Protein AF-A0A1M5YJE7-F1 (afdb_monomer_lite)

Structure (mmCIF, N/CA/C/O backbone):
data_AF-A0A1M5YJE7-F1
#
_entry.id   AF-A0A1M5YJE7-F1
#
loop_
_atom_site.group_PDB
_atom_site.id
_atom_site.type_symbol
_atom_site.label_atom_id
_atom_site.label_alt_id
_atom_site.label_comp_id
_atom_site.label_asym_id
_atom_site.label_entity_id
_atom_site.label_seq_id
_atom_site.pdbx_PDB_ins_code
_atom_site.Cartn_x
_atom_site.Cartn_y
_atom_site.Cartn_z
_atom_site.occupancy
_atom_site.B_iso_or_equiv
_atom_site.auth_seq_id
_atom_site.auth_comp_id
_atom_site.auth_asym_id
_atom_site.auth_atom_id
_atom_site.pdbx_PDB_model_num
ATOM 1 N N . MET A 1 1 ? -39.351 28.439 21.846 1.00 49.53 1 MET A N 1
ATOM 2 C CA . MET A 1 1 ? -39.402 28.164 20.388 1.00 49.53 1 MET A CA 1
ATOM 3 C C . MET A 1 1 ? -38.004 27.836 19.836 1.00 49.53 1 MET A C 1
ATOM 5 O O . MET A 1 1 ? -37.614 28.348 18.797 1.00 49.53 1 MET A O 1
ATOM 9 N N . SER A 1 2 ? -37.243 26.964 20.513 1.00 53.88 2 SER A N 1
ATOM 10 C CA . SER A 1 2 ? -35.809 26.735 20.224 1.00 53.88 2 SER A CA 1
ATOM 11 C C . SER A 1 2 ? -35.502 25.301 19.769 1.00 53.88 2 SER A C 1
ATOM 13 O O . SER A 1 2 ? -34.364 24.992 19.436 1.00 53.88 2 SER A O 1
ATOM 15 N N . HIS A 1 3 ? -36.515 24.427 19.744 1.00 55.53 3 HIS A N 1
ATOM 16 C CA . HIS A 1 3 ? -36.346 22.994 19.492 1.00 55.53 3 HIS A CA 1
ATOM 17 C C . HIS A 1 3 ? -36.288 22.616 18.000 1.00 55.53 3 HIS A C 1
ATOM 19 O O . HIS A 1 3 ? -35.736 21.573 17.679 1.00 55.53 3 HIS A O 1
ATOM 25 N N . SER A 1 4 ? -36.771 23.451 17.069 1.00 68.25 4 SER A N 1
ATOM 26 C CA . SER A 1 4 ? -36.822 23.078 15.642 1.00 68.25 4 SER A CA 1
ATOM 27 C C . SER A 1 4 ? -35.485 23.223 14.909 1.00 68.25 4 SER A C 1
ATOM 29 O O . SER A 1 4 ? -35.159 22.396 14.068 1.00 68.25 4 SER A O 1
ATOM 31 N N . ARG A 1 5 ? -34.667 24.231 15.239 1.00 73.56 5 ARG A N 1
ATOM 32 C CA . ARG A 1 5 ? -33.410 24.507 14.515 1.00 73.56 5 ARG A CA 1
ATOM 33 C C . ARG A 1 5 ? -32.359 23.412 14.682 1.00 73.56 5 ARG A C 1
ATOM 35 O O . ARG A 1 5 ? -31.739 23.018 13.702 1.00 73.56 5 ARG A O 1
ATOM 42 N N . ALA A 1 6 ? -32.184 22.909 15.904 1.00 76.81 6 ALA A N 1
ATOM 43 C CA . ALA A 1 6 ? -31.248 21.818 16.175 1.00 76.81 6 ALA A CA 1
ATOM 44 C C . ALA A 1 6 ? -31.697 20.507 15.509 1.00 76.81 6 ALA A C 1
ATOM 46 O O . ALA A 1 6 ? -30.869 19.747 15.015 1.00 76.81 6 ALA A O 1
ATOM 47 N N . GLN A 1 7 ? -33.011 20.275 15.458 1.00 81.81 7 GLN A N 1
ATOM 48 C CA . GLN A 1 7 ? -33.591 19.081 14.855 1.00 81.81 7 GLN A CA 1
ATOM 49 C C . GLN A 1 7 ? -33.467 19.100 13.323 1.00 81.81 7 GLN A C 1
ATOM 51 O O . GLN A 1 7 ? -33.127 18.077 12.736 1.00 81.81 7 GLN A O 1
ATOM 56 N N . ILE A 1 8 ? -33.638 20.271 12.698 1.00 83.06 8 ILE A N 1
ATOM 57 C CA . ILE A 1 8 ? -33.420 20.473 11.257 1.00 83.06 8 ILE A CA 1
ATOM 58 C C . ILE A 1 8 ? -31.951 20.221 10.891 1.00 83.06 8 ILE A C 1
ATOM 60 O O . ILE A 1 8 ? -31.676 19.392 10.027 1.00 83.06 8 ILE A O 1
ATOM 64 N N . LEU A 1 9 ? -31.005 20.834 11.611 1.00 85.88 9 LEU A N 1
ATOM 65 C CA . LEU A 1 9 ? -29.569 20.655 11.352 1.00 85.88 9 LEU A CA 1
ATOM 66 C C . LEU A 1 9 ? -29.113 19.198 11.513 1.00 85.88 9 LEU A C 1
ATOM 68 O O . LEU A 1 9 ? -28.284 18.713 10.746 1.00 85.88 9 LEU A O 1
ATOM 72 N N . LEU A 1 10 ? -29.643 18.489 12.514 1.00 88.19 10 LEU A N 1
ATOM 73 C CA . LEU A 1 10 ? -29.342 17.072 12.698 1.00 88.19 10 LEU A CA 1
ATOM 74 C C . LEU A 1 10 ?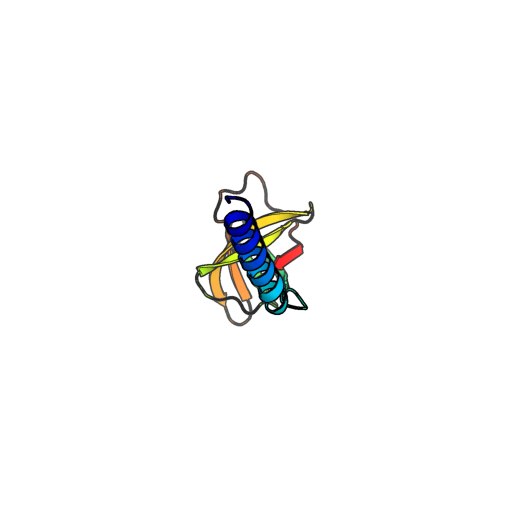 -29.893 16.235 11.539 1.00 88.19 10 LEU A C 1
ATOM 76 O O . LEU A 1 10 ? -29.189 15.355 11.051 1.00 88.19 10 LEU A O 1
ATOM 80 N N . SER A 1 11 ? -31.121 16.516 11.087 1.00 89.44 11 SER A N 1
ATOM 81 C CA . SER A 1 11 ? -31.723 15.799 9.959 1.00 89.44 11 SER A CA 1
ATOM 82 C C . SER A 1 11 ? -31.000 16.054 8.634 1.00 89.44 11 SER A C 1
ATOM 84 O O . SER A 1 11 ? -30.818 15.115 7.866 1.00 89.44 11 SER A O 1
ATOM 86 N N . GLU A 1 12 ? -30.512 17.274 8.392 1.00 91.50 12 GLU A N 1
ATOM 87 C CA . GLU A 1 12 ? -29.697 17.595 7.212 1.00 91.50 12 GLU A CA 1
ATOM 88 C C . GLU A 1 12 ? -28.375 16.825 7.228 1.00 91.50 12 GLU A C 1
ATOM 90 O O . GLU A 1 12 ? -28.079 16.100 6.282 1.00 91.50 12 GLU A O 1
ATOM 95 N N . ARG A 1 13 ? -27.627 16.879 8.339 1.00 89.62 13 ARG A N 1
ATOM 96 C CA . ARG A 1 13 ? -26.361 16.139 8.473 1.00 89.62 13 ARG A CA 1
ATOM 97 C C . ARG A 1 13 ? -26.545 14.626 8.389 1.00 89.62 13 ARG A C 1
ATOM 99 O O . ARG A 1 13 ? -25.672 13.931 7.876 1.00 89.62 13 ARG A O 1
ATOM 106 N N . LEU A 1 14 ? -27.657 14.110 8.913 1.00 90.19 14 LEU A N 1
ATOM 107 C CA . LEU A 1 14 ? -27.991 12.692 8.814 1.00 90.19 14 LEU A CA 1
ATOM 108 C C . LEU A 1 14 ? -28.270 12.298 7.359 1.00 90.19 14 LEU A C 1
ATOM 110 O O . LEU A 1 14 ? -27.745 11.288 6.902 1.00 90.19 14 LEU A O 1
ATOM 114 N N . ASN A 1 15 ? -29.040 13.102 6.625 1.00 91.44 15 ASN A N 1
ATOM 115 C CA . ASN A 1 15 ? -29.326 12.847 5.214 1.00 91.44 15 ASN A CA 1
ATOM 116 C C . ASN A 1 15 ? -28.069 12.952 4.342 1.00 91.44 15 ASN A C 1
ATOM 118 O O . ASN A 1 15 ? -27.880 12.112 3.468 1.00 91.44 15 ASN A O 1
ATOM 122 N N . GLU A 1 16 ? -27.184 13.917 4.601 1.00 89.38 16 GLU A N 1
ATOM 123 C CA . GLU A 1 16 ? -25.880 14.004 3.929 1.00 89.38 16 GLU A CA 1
ATOM 124 C C . GLU A 1 16 ? -25.020 12.761 4.194 1.00 89.38 16 GLU A C 1
ATOM 126 O O . GLU A 1 16 ? -24.448 12.187 3.266 1.00 89.38 16 GLU A O 1
ATOM 131 N N . ALA A 1 17 ? -24.961 12.301 5.449 1.00 85.44 17 ALA A N 1
ATOM 132 C CA . ALA A 1 17 ? -24.229 11.090 5.806 1.00 85.44 17 ALA A CA 1
ATOM 133 C C . ALA A 1 17 ? -24.813 9.844 5.120 1.00 85.44 17 ALA A C 1
ATOM 135 O O . ALA A 1 17 ? -24.053 9.037 4.589 1.00 85.44 17 ALA A O 1
ATOM 136 N N . ILE A 1 18 ? -26.141 9.704 5.072 1.00 87.75 18 ILE A N 1
ATOM 137 C CA . ILE A 1 18 ? -26.807 8.596 4.373 1.00 87.75 18 ILE A CA 1
ATOM 138 C C . ILE A 1 18 ? -26.520 8.652 2.868 1.00 87.75 18 ILE A C 1
ATOM 140 O O . ILE A 1 18 ? -26.132 7.639 2.299 1.00 87.75 18 ILE A O 1
ATOM 144 N N . ALA A 1 19 ? -26.629 9.823 2.235 1.00 86.56 19 ALA A N 1
ATOM 145 C CA . ALA A 1 19 ? -26.333 9.984 0.810 1.00 86.56 19 ALA A CA 1
ATOM 146 C C . ALA A 1 19 ? -24.867 9.656 0.472 1.00 86.56 19 ALA A C 1
ATOM 148 O O . ALA A 1 19 ? -24.569 9.152 -0.608 1.00 86.5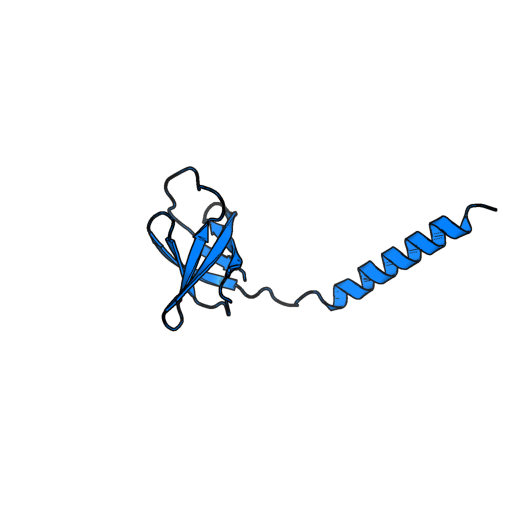6 19 ALA A O 1
ATOM 149 N N . SER A 1 20 ? -23.934 9.888 1.403 1.00 84.06 20 SER A N 1
ATOM 150 C CA . SER A 1 20 ? -22.527 9.518 1.207 1.00 84.06 20 SER A CA 1
ATOM 151 C C . SER A 1 20 ? -22.283 8.003 1.184 1.00 84.06 20 SER A C 1
ATOM 153 O O . SER A 1 20 ? -21.275 7.568 0.624 1.00 84.06 20 SER A O 1
ATOM 155 N N . LEU A 1 21 ? -23.200 7.185 1.719 1.00 81.75 21 LEU A N 1
ATOM 156 C CA . LEU A 1 21 ? -23.075 5.725 1.680 1.00 81.75 21 LEU A CA 1
ATOM 157 C C . LEU A 1 21 ? -23.148 5.176 0.248 1.00 81.75 21 LEU A C 1
ATOM 159 O O . LEU A 1 21 ? -22.461 4.202 -0.048 1.00 81.75 21 LEU A O 1
ATOM 163 N N . ASP A 1 22 ? -23.879 5.835 -0.658 1.00 77.19 22 ASP A N 1
ATOM 164 C CA . ASP A 1 22 ? -23.961 5.437 -2.074 1.00 77.19 22 ASP A CA 1
ATOM 165 C C . ASP A 1 22 ? -22.610 5.563 -2.801 1.00 77.19 22 ASP A C 1
ATOM 167 O O . ASP A 1 22 ? -22.383 4.934 -3.835 1.00 77.19 22 ASP A O 1
ATOM 171 N N . SER A 1 23 ? -21.685 6.358 -2.253 1.00 78.00 23 SER A N 1
ATOM 172 C CA . SER A 1 23 ? -20.328 6.526 -2.785 1.00 78.00 23 SER A CA 1
ATOM 173 C C . SER A 1 23 ? -19.322 5.502 -2.249 1.00 78.00 23 SER A C 1
ATOM 175 O O . SER A 1 23 ? -18.160 5.503 -2.664 1.00 78.00 23 SER A O 1
ATOM 177 N N . VAL A 1 24 ? -19.743 4.618 -1.337 1.00 77.12 24 VAL A N 1
ATOM 178 C CA . VAL A 1 24 ? -18.865 3.601 -0.758 1.00 77.12 24 VAL A CA 1
ATOM 179 C C . VAL A 1 24 ? -18.602 2.511 -1.802 1.00 77.12 24 VAL A C 1
ATOM 181 O O . VAL A 1 24 ? -19.537 1.872 -2.289 1.00 77.12 24 VAL A O 1
ATOM 184 N N . PRO A 1 25 ? -17.334 2.254 -2.163 1.00 71.94 25 PRO A N 1
ATOM 185 C CA . PRO A 1 25 ? -17.017 1.227 -3.140 1.00 71.94 25 PRO A CA 1
ATOM 186 C C . PRO A 1 25 ? -17.382 -0.163 -2.602 1.00 71.94 25 PRO A C 1
ATOM 188 O O . PRO A 1 25 ? -16.965 -0.552 -1.513 1.00 71.94 25 PRO A O 1
ATOM 191 N N . VAL A 1 26 ? -18.117 -0.935 -3.411 1.00 77.56 26 VAL A N 1
ATOM 192 C CA . VAL A 1 26 ? -18.563 -2.310 -3.096 1.00 77.56 26 VAL A CA 1
ATOM 193 C C . VAL A 1 26 ? -17.383 -3.255 -2.826 1.00 77.56 26 VAL A C 1
ATOM 195 O O . VAL A 1 26 ? -17.510 -4.223 -2.082 1.00 77.56 26 VAL A O 1
ATOM 198 N N . ALA A 1 27 ? -16.218 -2.966 -3.410 1.00 74.00 27 ALA A N 1
ATOM 199 C CA . ALA A 1 27 ? -14.983 -3.695 -3.172 1.00 74.00 27 ALA A CA 1
ATOM 200 C C . ALA A 1 27 ? -13.803 -2.728 -3.041 1.00 74.00 27 ALA A C 1
ATOM 202 O O . ALA A 1 27 ? -13.676 -1.765 -3.800 1.00 74.00 27 ALA A O 1
ATOM 203 N N . ARG A 1 28 ? -12.901 -3.022 -2.103 1.00 75.25 28 ARG A N 1
ATOM 204 C CA . ARG A 1 28 ? -11.620 -2.326 -1.976 1.00 75.25 28 ARG A CA 1
ATOM 205 C C . ARG A 1 28 ? -10.615 -2.964 -2.927 1.00 75.25 28 ARG A C 1
ATOM 207 O O . ARG A 1 28 ? -10.385 -4.169 -2.859 1.00 75.25 28 ARG A O 1
ATOM 214 N N . VAL A 1 29 ? -10.001 -2.158 -3.788 1.00 79.25 29 VAL A N 1
ATOM 215 C CA . VAL A 1 29 ? -8.921 -2.628 -4.660 1.00 79.25 29 VAL A CA 1
ATOM 216 C C . VAL A 1 29 ? -7.676 -2.839 -3.803 1.00 79.25 29 VAL A C 1
ATOM 218 O O . VAL A 1 29 ? -7.165 -1.906 -3.178 1.00 79.25 29 VAL A O 1
ATOM 221 N N . THR A 1 30 ? -7.212 -4.083 -3.745 1.00 86.19 30 THR A N 1
ATOM 222 C CA . THR A 1 30 ? -6.006 -4.468 -3.017 1.00 86.19 30 THR A CA 1
ATOM 223 C C . THR A 1 30 ? -4.943 -4.977 -3.977 1.00 86.19 30 THR A C 1
ATOM 225 O O . THR A 1 30 ? -5.221 -5.561 -5.023 1.00 86.19 30 THR A O 1
ATOM 228 N N . GLY A 1 31 ? -3.700 -4.705 -3.617 1.00 88.75 31 GLY A N 1
ATOM 229 C CA . GLY A 1 31 ? -2.506 -5.120 -4.315 1.00 88.75 31 GLY A CA 1
ATOM 230 C C . GLY A 1 31 ? -1.685 -6.021 -3.414 1.00 88.75 31 GLY A C 1
ATOM 231 O O . GLY A 1 31 ? -1.877 -6.080 -2.197 1.00 88.75 31 GLY A O 1
ATOM 232 N N . ARG A 1 32 ? -0.728 -6.710 -4.017 1.00 89.94 32 ARG A N 1
ATOM 233 C CA . ARG A 1 32 ? 0.182 -7.608 -3.319 1.00 89.94 32 ARG A CA 1
ATOM 234 C C . ARG A 1 32 ? 1.573 -7.009 -3.293 1.00 89.94 32 ARG A C 1
ATOM 236 O O . ARG A 1 32 ? 2.071 -6.560 -4.327 1.00 89.94 32 ARG A O 1
ATOM 243 N N . LEU A 1 33 ? 2.219 -7.059 -2.132 1.00 91.31 33 LEU A N 1
ATOM 244 C CA . LEU A 1 33 ? 3.642 -6.772 -2.044 1.00 91.31 33 LEU A CA 1
ATOM 245 C C . LEU A 1 33 ? 4.453 -7.942 -2.603 1.00 91.31 33 LEU A C 1
ATOM 247 O O . LEU A 1 33 ? 4.290 -9.087 -2.189 1.00 91.31 33 LEU A O 1
ATOM 251 N N . VAL A 1 34 ? 5.323 -7.643 -3.565 1.00 91.62 34 VAL A N 1
ATOM 252 C CA . VAL A 1 34 ? 6.190 -8.631 -4.227 1.00 91.62 34 VAL A CA 1
ATOM 253 C C . VAL A 1 34 ? 7.615 -8.596 -3.694 1.00 91.62 34 VAL A C 1
ATOM 255 O O . VAL A 1 34 ? 8.306 -9.612 -3.719 1.00 91.62 34 VAL A O 1
ATOM 258 N N . LYS A 1 35 ? 8.069 -7.441 -3.196 1.00 89.69 35 LYS A N 1
ATOM 259 C CA . LYS A 1 35 ? 9.418 -7.280 -2.650 1.00 89.69 35 LYS A CA 1
ATOM 260 C C . LYS A 1 35 ? 9.466 -6.162 -1.619 1.00 89.69 35 LYS A C 1
ATOM 262 O O . LYS A 1 35 ? 8.832 -5.125 -1.788 1.00 89.69 35 LYS A O 1
ATOM 267 N N . VAL A 1 36 ? 10.284 -6.357 -0.592 1.00 89.31 36 VAL A N 1
ATOM 268 C CA . VAL A 1 36 ? 10.633 -5.340 0.403 1.00 89.31 36 VAL A CA 1
ATOM 269 C C . VAL A 1 36 ? 12.154 -5.286 0.500 1.00 89.31 36 VAL A C 1
ATOM 271 O O . VAL A 1 36 ? 12.801 -6.320 0.660 1.00 89.31 36 VAL A O 1
ATOM 274 N N . ASN A 1 37 ? 12.729 -4.092 0.382 1.00 86.19 37 ASN A N 1
ATOM 275 C CA . ASN A 1 37 ? 14.156 -3.842 0.546 1.00 86.19 37 ASN A CA 1
ATOM 276 C C . ASN A 1 37 ? 14.376 -2.608 1.433 1.00 86.19 37 ASN A C 1
ATOM 278 O O . ASN A 1 37 ? 14.418 -1.473 0.952 1.00 86.19 37 ASN A O 1
ATOM 282 N N . GLY A 1 38 ? 14.485 -2.831 2.744 1.00 85.69 38 GLY A N 1
ATOM 283 C CA . GLY A 1 38 ? 14.593 -1.753 3.725 1.00 85.69 38 GLY A CA 1
ATOM 284 C C . GLY A 1 38 ? 13.344 -0.869 3.718 1.00 85.69 38 GLY A C 1
ATOM 285 O O . GLY A 1 38 ? 12.272 -1.320 4.105 1.00 85.69 38 GLY A O 1
ATOM 286 N N . LEU A 1 39 ? 13.492 0.381 3.267 1.00 86.88 39 LEU A N 1
ATOM 287 C CA . LEU A 1 39 ? 12.394 1.351 3.154 1.00 86.88 39 LEU A CA 1
ATOM 288 C C . LEU A 1 39 ? 11.673 1.305 1.799 1.00 86.88 39 LEU A C 1
ATOM 290 O O . LEU A 1 39 ? 10.621 1.912 1.663 1.00 86.88 39 LEU A O 1
ATOM 294 N N . MET A 1 40 ? 12.221 0.632 0.787 1.00 90.94 40 MET A N 1
ATOM 295 C CA . MET A 1 40 ? 11.578 0.535 -0.523 1.00 90.94 40 MET A CA 1
ATOM 296 C C . MET A 1 40 ? 10.735 -0.737 -0.594 1.00 90.94 40 MET A C 1
ATOM 298 O O . MET A 1 40 ? 11.218 -1.830 -0.295 1.00 90.94 40 MET A O 1
ATOM 302 N N . MET A 1 41 ? 9.496 -0.612 -1.053 1.00 92.56 41 MET A N 1
ATOM 303 C CA . MET A 1 41 ? 8.582 -1.730 -1.266 1.00 92.56 41 MET A CA 1
ATOM 304 C C . MET A 1 41 ? 8.107 -1.760 -2.717 1.00 92.56 41 MET A C 1
ATOM 306 O O . MET A 1 41 ? 8.020 -0.724 -3.368 1.00 92.56 41 MET A O 1
ATOM 310 N N . GLN A 1 42 ? 7.806 -2.950 -3.222 1.00 93.75 42 GLN A N 1
ATOM 311 C CA . GLN A 1 42 ? 7.295 -3.168 -4.570 1.00 93.75 42 GLN A CA 1
ATOM 312 C C . GLN A 1 42 ? 5.924 -3.825 -4.488 1.00 93.75 42 GLN A C 1
ATOM 314 O O . GLN A 1 42 ? 5.791 -4.876 -3.858 1.00 93.75 42 GLN A O 1
ATOM 319 N N . ALA A 1 43 ? 4.929 -3.225 -5.135 1.00 93.75 43 ALA A N 1
ATOM 320 C CA . ALA A 1 43 ? 3.549 -3.690 -5.147 1.00 93.75 43 ALA A CA 1
ATOM 321 C C . ALA A 1 43 ? 3.030 -3.894 -6.572 1.00 93.75 43 ALA A C 1
ATOM 323 O O . ALA A 1 43 ? 3.379 -3.148 -7.483 1.00 93.75 43 ALA A O 1
ATOM 324 N N . VAL A 1 44 ? 2.149 -4.875 -6.749 1.00 93.00 44 VAL A N 1
ATOM 325 C CA . VAL A 1 44 ? 1.436 -5.143 -8.009 1.00 93.00 44 VAL A CA 1
ATOM 326 C C . VAL A 1 44 ? -0.059 -5.310 -7.744 1.00 93.00 44 VAL A C 1
ATOM 328 O O . VAL A 1 44 ? -0.468 -5.557 -6.611 1.00 93.00 44 VAL A O 1
ATO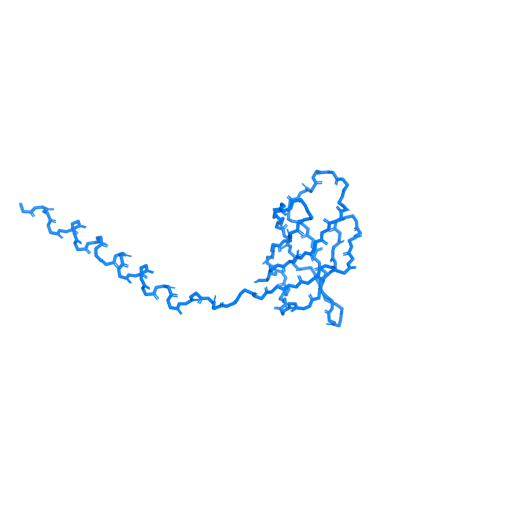M 331 N N . GLY A 1 45 ? -0.888 -5.210 -8.784 1.00 87.00 45 GLY A N 1
ATOM 332 C CA . GLY A 1 45 ? -2.324 -5.528 -8.708 1.00 87.00 45 GLY A CA 1
ATOM 333 C C . GLY A 1 45 ? -3.247 -4.352 -8.372 1.00 87.00 45 GLY A C 1
ATOM 334 O O . GLY A 1 45 ? -4.447 -4.448 -8.598 1.00 87.00 45 GLY A O 1
ATOM 335 N N . CYS A 1 46 ? -2.699 -3.215 -7.940 1.00 85.75 46 CYS A N 1
ATOM 336 C CA . CYS A 1 46 ? -3.445 -1.96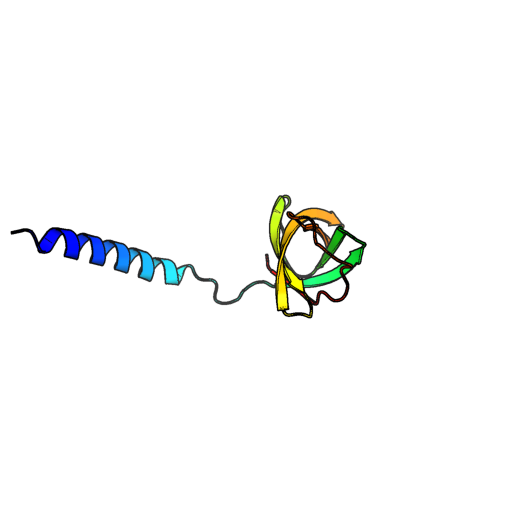4 -7.797 1.00 85.75 46 CYS A CA 1
ATOM 337 C C . CYS A 1 46 ? -3.115 -0.985 -8.925 1.00 85.75 46 CYS A C 1
ATOM 339 O O . CYS A 1 46 ? -1.968 -0.873 -9.360 1.00 85.75 46 CYS A O 1
ATOM 341 N N . ARG A 1 47 ? -4.110 -0.188 -9.331 1.00 85.69 47 ARG A N 1
ATOM 342 C CA . ARG A 1 47 ? -3.905 0.965 -10.216 1.00 85.69 47 ARG A CA 1
ATOM 343 C C . ARG A 1 47 ? -3.497 2.188 -9.397 1.00 85.69 47 ARG A C 1
ATOM 345 O O . ARG A 1 47 ? -4.305 3.064 -9.099 1.00 85.69 47 ARG A O 1
ATOM 352 N N . PHE A 1 48 ? -2.237 2.200 -9.004 1.00 87.50 48 PHE A N 1
ATOM 353 C CA . PHE A 1 48 ? -1.620 3.286 -8.255 1.00 87.50 48 PHE A CA 1
ATOM 354 C C . PHE A 1 48 ? -1.396 4.538 -9.116 1.00 87.50 48 PHE A C 1
ATOM 356 O O . PHE A 1 48 ? -1.217 4.453 -10.333 1.00 87.50 48 PHE A O 1
ATOM 363 N N . ARG A 1 49 ? -1.353 5.705 -8.469 1.00 90.44 49 ARG A N 1
ATOM 364 C CA . ARG A 1 49 ? -0.914 6.980 -9.055 1.00 90.44 49 ARG A CA 1
ATOM 365 C C . ARG A 1 49 ? 0.349 7.468 -8.359 1.00 90.44 49 ARG A C 1
ATOM 367 O O . ARG A 1 49 ? 0.576 7.136 -7.199 1.00 90.44 49 ARG A O 1
ATOM 374 N N . LEU A 1 50 ? 1.169 8.243 -9.064 1.00 92.12 50 LEU A N 1
ATOM 375 C CA . LEU A 1 50 ? 2.356 8.850 -8.464 1.00 92.12 50 LEU A CA 1
ATOM 376 C C . LEU A 1 50 ? 1.937 9.734 -7.282 1.00 92.12 50 LEU A C 1
ATOM 378 O O . LEU A 1 50 ? 0.879 10.358 -7.334 1.00 92.12 50 LEU A O 1
ATOM 382 N N . GLU A 1 51 ? 2.737 9.734 -6.218 1.00 92.00 51 GLU A N 1
ATOM 383 C CA . GLU A 1 51 ? 2.490 10.463 -4.966 1.00 92.00 51 GLU A CA 1
ATOM 384 C C . GLU A 1 51 ? 1.227 10.045 -4.194 1.00 92.00 51 GLU A C 1
ATOM 386 O O . GLU A 1 51 ? 0.959 10.587 -3.117 1.00 92.00 51 GLU A O 1
ATOM 391 N N . GLN A 1 52 ? 0.476 9.051 -4.679 1.00 91.00 52 GLN A N 1
ATOM 392 C CA . GLN A 1 52 ? -0.687 8.522 -3.980 1.00 91.00 52 GLN A CA 1
ATOM 393 C C . GLN A 1 52 ? -0.267 7.910 -2.645 1.00 91.00 52 GLN A C 1
ATOM 395 O O . GLN A 1 52 ? 0.724 7.181 -2.557 1.00 91.00 52 GLN A O 1
ATOM 400 N N . ARG A 1 53 ? -1.059 8.181 -1.606 1.00 91.75 53 ARG A N 1
ATOM 401 C CA . ARG A 1 53 ? -0.940 7.497 -0.320 1.00 91.75 53 ARG A CA 1
ATOM 402 C C . ARG A 1 53 ? -1.694 6.182 -0.376 1.00 91.75 53 ARG A C 1
ATOM 404 O O . ARG A 1 53 ? -2.812 6.126 -0.872 1.00 91.75 53 ARG A O 1
ATOM 411 N N . CYS A 1 54 ? -1.075 5.146 0.152 1.00 90.25 54 CYS A N 1
ATOM 412 C CA . CYS A 1 54 ? -1.637 3.816 0.250 1.00 90.25 54 CYS A CA 1
ATOM 413 C C . CYS A 1 54 ? -1.339 3.246 1.634 1.00 90.25 54 CYS A C 1
ATOM 415 O O . CYS A 1 54 ? -0.432 3.702 2.338 1.00 90.25 54 CYS A O 1
ATOM 417 N N . LEU A 1 55 ? -2.124 2.248 2.019 1.00 91.00 55 LEU A N 1
ATOM 418 C CA . LEU A 1 55 ? -1.894 1.503 3.246 1.00 91.00 55 LEU A CA 1
ATOM 419 C C . LEU A 1 55 ? -1.284 0.156 2.893 1.00 91.00 55 LEU A C 1
ATOM 421 O O . LEU A 1 55 ? -1.787 -0.544 2.020 1.00 91.00 55 LEU A O 1
ATOM 425 N N . VAL A 1 56 ? -0.206 -0.194 3.576 1.00 89.69 56 VAL A N 1
ATOM 426 C CA . VAL A 1 56 ? 0.472 -1.482 3.488 1.00 89.69 56 VAL A CA 1
ATOM 427 C C . VAL A 1 56 ? 0.155 -2.276 4.746 1.00 89.69 56 VAL A C 1
ATOM 429 O O . VAL A 1 56 ? 0.311 -1.762 5.848 1.00 89.69 56 VAL A O 1
ATOM 432 N N . GLU A 1 57 ? -0.272 -3.519 4.580 1.00 88.38 57 GLU A N 1
ATOM 433 C CA . GLU A 1 57 ? -0.593 -4.441 5.664 1.00 88.38 57 GLU A CA 1
ATOM 434 C C . GLU A 1 57 ? 0.598 -5.374 5.927 1.00 88.38 57 GLU A C 1
ATOM 436 O O . GLU A 1 57 ? 1.104 -6.053 5.020 1.00 88.38 57 GLU A O 1
ATOM 441 N N . THR A 1 58 ? 1.079 -5.382 7.171 1.00 84.06 58 THR A N 1
ATOM 442 C CA . THR A 1 58 ? 2.090 -6.341 7.632 1.00 84.06 58 THR A CA 1
ATOM 443 C C . THR A 1 58 ? 1.446 -7.684 7.972 1.00 84.06 58 THR A C 1
ATOM 445 O O . THR A 1 58 ? 0.253 -7.755 8.243 1.00 84.06 58 THR A O 1
ATOM 448 N N . ALA A 1 59 ? 2.241 -8.752 8.032 1.00 81.25 59 ALA A N 1
ATOM 449 C CA . ALA A 1 59 ? 1.795 -10.079 8.469 1.00 81.25 59 ALA A CA 1
ATOM 450 C C . ALA A 1 59 ? 1.290 -10.094 9.925 1.00 81.25 59 ALA A C 1
ATOM 452 O O . ALA A 1 59 ? 0.584 -11.005 10.339 1.00 81.25 59 ALA A O 1
ATOM 453 N N . GLU A 1 60 ? 1.638 -9.073 10.709 1.00 80.94 60 GLU A N 1
ATOM 454 C CA . GLU A 1 60 ? 1.146 -8.864 12.075 1.00 80.94 60 GLU A CA 1
ATOM 455 C C . GLU A 1 60 ? -0.195 -8.098 12.101 1.00 80.94 60 GLU A C 1
ATOM 457 O O . GLU A 1 60 ? -0.687 -7.752 13.173 1.00 80.94 60 GLU A O 1
ATOM 462 N N . GLY A 1 61 ? -0.775 -7.783 10.936 1.00 81.88 61 GLY A N 1
ATOM 463 C CA . GLY A 1 61 ? -2.016 -7.012 10.800 1.00 81.88 61 GLY A CA 1
ATOM 464 C C . GLY A 1 61 ? -1.851 -5.510 11.057 1.00 81.88 61 GLY A C 1
ATOM 465 O O . GLY A 1 61 ? -2.836 -4.793 11.228 1.00 81.88 61 GLY A O 1
ATOM 466 N N . THR A 1 62 ? -0.613 -5.006 11.110 1.00 84.62 62 THR A N 1
ATOM 467 C CA . THR A 1 62 ? -0.355 -3.572 11.297 1.00 84.62 62 THR A CA 1
ATOM 468 C C . THR A 1 62 ? -0.456 -2.843 9.961 1.00 84.62 62 THR A C 1
ATOM 470 O O . THR A 1 62 ? 0.124 -3.272 8.963 1.00 84.62 62 THR A O 1
ATOM 473 N N . MET A 1 63 ? -1.157 -1.706 9.948 1.00 87.31 63 MET A N 1
ATOM 474 C CA . MET A 1 63 ? -1.309 -0.864 8.758 1.00 87.31 63 MET A CA 1
ATOM 475 C C . MET A 1 63 ? -0.270 0.253 8.736 1.00 87.31 63 MET A C 1
ATOM 477 O O . MET A 1 63 ? -0.073 0.969 9.718 1.00 87.31 63 MET A O 1
ATOM 481 N N . ILE A 1 64 ? 0.377 0.421 7.588 1.00 88.38 64 ILE A N 1
ATOM 482 C CA . ILE A 1 64 ? 1.502 1.331 7.409 1.00 88.38 64 ILE A CA 1
ATOM 483 C C . ILE A 1 64 ? 1.229 2.264 6.243 1.00 88.38 64 ILE A C 1
ATOM 485 O O . ILE A 1 64 ? 0.966 1.829 5.126 1.00 88.38 64 ILE A O 1
ATOM 489 N N . GLU A 1 65 ? 1.328 3.565 6.501 1.00 91.81 65 GLU A N 1
ATOM 490 C CA . GLU A 1 65 ? 1.198 4.578 5.460 1.00 91.81 65 GLU A CA 1
ATOM 491 C C . GLU A 1 65 ? 2.446 4.602 4.576 1.00 91.81 65 GLU A C 1
ATOM 493 O O . GLU A 1 65 ? 3.557 4.883 5.041 1.00 91.81 65 GLU A O 1
ATOM 498 N N . ALA A 1 66 ? 2.241 4.368 3.285 1.00 92.94 66 ALA A N 1
ATOM 499 C CA . ALA A 1 66 ? 3.264 4.473 2.264 1.00 92.94 66 ALA A CA 1
ATOM 500 C C . ALA A 1 66 ? 2.804 5.384 1.125 1.00 92.94 66 ALA A C 1
ATOM 502 O O . ALA A 1 66 ? 1.614 5.548 0.862 1.00 92.94 66 ALA A O 1
ATOM 503 N N . GLN A 1 67 ? 3.765 5.980 0.439 1.00 94.19 67 GLN A N 1
ATOM 504 C CA . GLN A 1 67 ? 3.550 6.801 -0.734 1.00 94.19 67 GLN A CA 1
ATOM 505 C C . GLN A 1 67 ? 4.149 6.121 -1.954 1.00 94.19 67 GLN A C 1
ATOM 507 O O . GLN A 1 67 ? 5.239 5.552 -1.889 1.00 94.19 67 GLN A O 1
ATOM 512 N N . VAL A 1 68 ? 3.444 6.206 -3.075 1.00 94.44 68 VAL A N 1
ATOM 513 C CA . VAL A 1 68 ? 3.962 5.736 -4.350 1.00 94.44 68 VAL A CA 1
ATOM 514 C C . VAL A 1 68 ? 4.997 6.726 -4.880 1.00 94.44 68 VAL A C 1
ATOM 516 O O . VAL A 1 68 ? 4.674 7.878 -5.164 1.00 94.44 68 VAL A O 1
ATOM 519 N N . VAL A 1 69 ? 6.239 6.275 -5.023 1.00 95.06 69 VAL A N 1
ATOM 520 C CA . VAL A 1 69 ? 7.378 7.103 -5.455 1.00 95.06 69 VAL A CA 1
ATOM 521 C C . VAL A 1 69 ? 7.774 6.865 -6.912 1.00 95.06 69 VAL A C 1
ATOM 523 O O . VAL A 1 69 ? 8.539 7.641 -7.475 1.00 95.06 69 VAL A O 1
ATOM 526 N N . GLY A 1 70 ? 7.257 5.812 -7.545 1.00 93.94 70 GLY A N 1
ATOM 527 C CA . GLY A 1 70 ? 7.537 5.514 -8.946 1.00 93.94 70 GLY A CA 1
ATOM 528 C C . GLY A 1 70 ? 6.894 4.218 -9.419 1.00 93.94 70 GLY A C 1
ATOM 529 O O . GLY A 1 70 ? 6.284 3.489 -8.636 1.00 93.94 70 GLY A O 1
ATOM 530 N N . PHE A 1 71 ? 7.064 3.922 -10.705 1.00 92.81 71 PHE A N 1
ATOM 531 C CA . PHE A 1 71 ? 6.550 2.715 -11.347 1.00 92.81 71 PHE A CA 1
ATOM 532 C C . PHE A 1 71 ? 7.573 2.154 -12.322 1.00 92.81 71 PHE A C 1
ATOM 534 O O . PHE A 1 71 ? 8.274 2.911 -12.988 1.00 92.81 71 PHE A O 1
ATOM 541 N N . ASP A 1 72 ? 7.606 0.834 -12.431 1.00 92.19 72 ASP A N 1
ATOM 542 C CA . ASP A 1 72 ? 8.288 0.116 -13.496 1.00 92.19 72 ASP A CA 1
ATOM 543 C C . ASP A 1 72 ? 7.339 -0.947 -14.050 1.00 92.19 72 ASP A C 1
ATOM 545 O O . ASP A 1 72 ? 6.970 -1.899 -13.360 1.00 92.19 72 ASP A O 1
ATOM 549 N N . HIS A 1 73 ? 6.896 -0.749 -15.291 1.00 88.88 73 HIS A N 1
ATOM 550 C CA . HIS A 1 73 ? 5.880 -1.571 -15.948 1.00 88.88 73 HIS A CA 1
ATOM 551 C C . HIS A 1 73 ? 4.616 -1.743 -15.082 1.00 88.88 73 HIS A C 1
ATOM 553 O O . HIS A 1 73 ? 3.825 -0.813 -14.950 1.00 88.88 73 HIS A O 1
ATOM 559 N N . ASN A 1 74 ? 4.425 -2.929 -14.494 1.00 88.38 74 ASN A N 1
ATOM 560 C CA . ASN A 1 74 ? 3.265 -3.278 -13.670 1.00 88.38 74 ASN A CA 1
ATOM 561 C C . ASN A 1 74 ? 3.572 -3.266 -12.160 1.00 88.38 74 ASN A C 1
ATOM 563 O O . ASN A 1 74 ? 2.754 -3.720 -11.358 1.00 88.38 74 ASN A O 1
ATOM 567 N N . VAL A 1 75 ? 4.761 -2.789 -11.781 1.00 93.44 75 VAL A N 1
ATOM 568 C CA . VAL A 1 75 ? 5.254 -2.725 -10.406 1.00 93.44 75 VAL A CA 1
ATOM 569 C C . VAL A 1 75 ? 5.271 -1.276 -9.940 1.00 93.44 75 VAL A C 1
ATOM 571 O O . VAL A 1 75 ? 5.889 -0.414 -10.555 1.00 93.44 75 VAL A O 1
ATOM 574 N N . ALA A 1 76 ? 4.613 -1.009 -8.820 1.00 94.44 76 ALA A N 1
ATOM 575 C CA . ALA A 1 76 ? 4.687 0.258 -8.114 1.00 94.44 76 ALA A CA 1
ATOM 576 C C . ALA A 1 76 ? 5.759 0.207 -7.032 1.00 94.44 76 ALA A C 1
ATOM 578 O O . ALA A 1 76 ? 5.814 -0.745 -6.254 1.00 94.44 76 ALA A O 1
ATOM 579 N N . TYR A 1 77 ?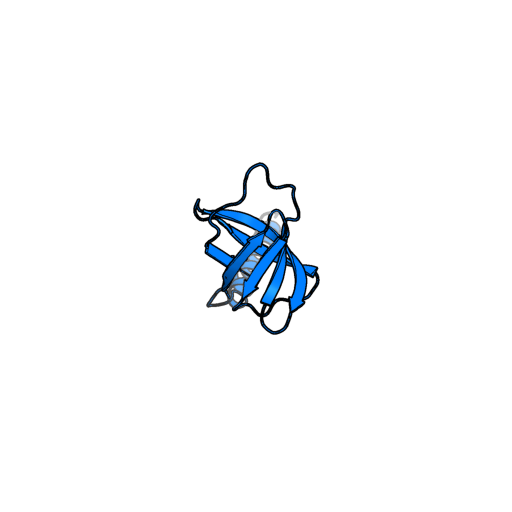 6.567 1.257 -6.949 1.00 94.50 77 TYR A N 1
ATOM 580 C CA . TYR A 1 77 ? 7.515 1.466 -5.867 1.00 94.50 77 TYR A CA 1
ATOM 581 C C . TYR A 1 77 ? 6.876 2.332 -4.793 1.00 94.50 77 TYR A C 1
ATOM 583 O O . TYR A 1 77 ? 6.418 3.442 -5.066 1.00 94.50 77 TYR A O 1
ATOM 591 N N . LEU A 1 78 ? 6.862 1.826 -3.566 1.00 94.25 78 LEU A N 1
ATOM 592 C CA . LEU A 1 78 ? 6.279 2.478 -2.404 1.00 94.25 78 LEU A CA 1
ATOM 593 C C . LEU A 1 78 ? 7.366 2.791 -1.375 1.00 94.25 78 LEU A C 1
ATOM 595 O O . LEU A 1 78 ? 8.308 2.013 -1.200 1.00 94.25 78 LEU A O 1
ATOM 599 N N . MET A 1 79 ? 7.196 3.897 -0.655 1.00 93.19 79 MET A N 1
ATOM 600 C CA . MET A 1 79 ? 8.055 4.295 0.456 1.00 93.19 79 MET A CA 1
ATOM 601 C C . MET A 1 79 ? 7.210 4.708 1.675 1.00 93.19 79 MET A C 1
ATOM 603 O O . MET A 1 79 ? 6.259 5.470 1.514 1.00 93.19 79 MET A O 1
ATOM 607 N N . PRO A 1 80 ? 7.518 4.241 2.894 1.00 91.56 80 PRO A N 1
ATOM 608 C CA . PRO A 1 80 ? 6.811 4.620 4.112 1.00 91.56 80 PRO A CA 1
ATOM 609 C C . PRO A 1 80 ? 6.931 6.119 4.394 1.00 91.56 80 PRO A C 1
ATOM 611 O O . PRO A 1 80 ? 8.013 6.691 4.274 1.00 91.56 80 PRO A O 1
ATOM 614 N N . ILE A 1 81 ? 5.837 6.741 4.835 1.00 87.31 81 ILE A N 1
ATOM 615 C CA . ILE A 1 81 ? 5.810 8.176 5.171 1.00 87.31 81 ILE A CA 1
ATOM 616 C C . ILE A 1 81 ? 6.463 8.434 6.538 1.00 87.31 81 ILE A C 1
ATOM 618 O O . ILE A 1 81 ? 7.109 9.460 6.750 1.00 87.31 81 ILE A O 1
ATOM 622 N N . ARG A 1 82 ? 6.319 7.496 7.482 1.00 79.25 82 ARG A N 1
ATOM 623 C CA . ARG A 1 82 ? 6.992 7.541 8.788 1.00 79.25 82 ARG A CA 1
ATOM 624 C C . ARG A 1 82 ? 8.139 6.539 8.829 1.00 79.25 82 ARG A C 1
ATOM 626 O O . ARG A 1 82 ? 8.050 5.468 8.231 1.00 79.25 82 ARG A O 1
ATOM 633 N N . ARG A 1 83 ? 9.203 6.869 9.576 1.00 65.38 83 ARG A N 1
ATOM 634 C CA . ARG A 1 83 ? 10.278 5.908 9.859 1.00 65.38 83 ARG A CA 1
ATOM 635 C C . ARG A 1 83 ? 9.673 4.691 10.543 1.00 65.38 83 ARG A C 1
ATOM 637 O O . ARG A 1 83 ? 9.107 4.799 11.627 1.00 65.38 83 ARG A O 1
ATOM 644 N N . LEU A 1 84 ? 9.825 3.552 9.893 1.00 62.44 84 LEU A N 1
ATOM 645 C CA . LEU A 1 84 ? 9.480 2.263 10.455 1.00 62.44 84 LEU A CA 1
ATOM 646 C C . LEU A 1 84 ? 10.520 1.925 11.520 1.00 62.44 84 LEU A C 1
ATOM 648 O O . LEU A 1 84 ? 11.715 1.863 11.228 1.00 62.44 84 LEU A O 1
ATOM 652 N N . GLY A 1 85 ? 10.083 1.774 12.766 1.00 55.25 85 GLY A N 1
ATOM 653 C CA . GLY A 1 85 ? 10.922 1.200 13.809 1.00 55.25 85 GLY A CA 1
ATOM 654 C C . GLY A 1 85 ? 10.991 -0.312 13.609 1.00 55.25 85 GLY A C 1
ATOM 655 O O . GLY A 1 85 ? 9.961 -0.970 13.677 1.00 55.25 85 GLY A O 1
ATOM 656 N N . GLY A 1 86 ? 12.185 -0.855 13.365 1.00 56.38 86 GLY A N 1
ATOM 657 C CA . GLY A 1 86 ? 12.418 -2.303 13.288 1.00 56.38 86 GLY A CA 1
ATOM 658 C C . GLY A 1 86 ? 12.644 -2.869 11.880 1.00 56.38 86 GLY A C 1
ATOM 659 O O . GLY A 1 86 ? 12.449 -2.207 10.861 1.00 56.38 86 GLY A O 1
ATOM 660 N N . ALA A 1 87 ? 13.128 -4.113 11.839 1.00 52.25 87 ALA A N 1
ATOM 661 C CA . ALA A 1 87 ? 13.442 -4.838 10.614 1.00 52.25 87 ALA A CA 1
ATOM 662 C C . ALA A 1 87 ? 12.156 -5.304 9.919 1.00 52.25 87 ALA A C 1
ATOM 664 O O . ALA A 1 87 ? 11.481 -6.218 10.382 1.00 52.25 87 ALA A O 1
ATOM 665 N N . PHE A 1 88 ? 11.843 -4.685 8.786 1.00 59.50 88 PHE A N 1
ATOM 666 C CA . PHE A 1 88 ? 10.662 -4.988 7.988 1.00 59.50 88 PHE A CA 1
ATOM 667 C C . PHE A 1 88 ? 10.789 -6.361 7.308 1.00 59.50 88 PHE A C 1
ATOM 669 O O . PHE A 1 88 ? 11.541 -6.522 6.343 1.00 59.50 88 PHE A O 1
ATOM 676 N N . ARG A 1 89 ? 10.078 -7.373 7.816 1.00 54.53 89 ARG A N 1
ATOM 677 C CA . ARG A 1 89 ? 9.927 -8.690 7.178 1.00 54.53 89 ARG A CA 1
ATOM 678 C C . ARG A 1 89 ? 8.477 -9.148 7.308 1.00 54.53 89 ARG A C 1
ATOM 680 O O . ARG A 1 89 ? 7.912 -9.059 8.386 1.00 54.53 89 ARG A O 1
ATOM 687 N N . GLY A 1 90 ? 7.912 -9.661 6.215 1.00 58.16 90 GL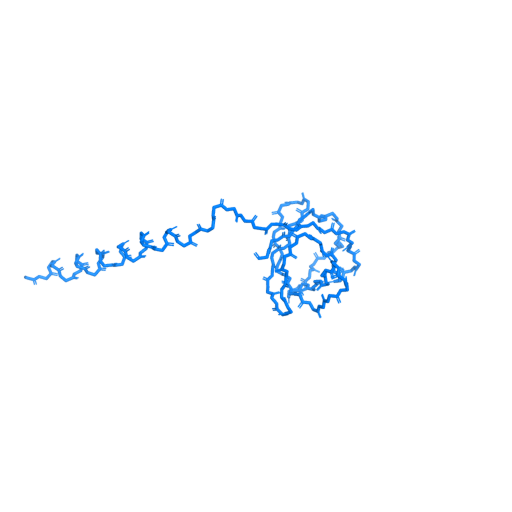Y A N 1
ATOM 688 C CA . GLY A 1 90 ? 6.558 -10.221 6.191 1.00 58.16 90 GLY A CA 1
ATOM 689 C C . GLY A 1 90 ? 5.476 -9.162 6.009 1.00 58.16 90 GLY A C 1
ATOM 690 O O . GLY A 1 90 ? 4.777 -8.827 6.950 1.00 58.16 90 GLY A O 1
ATOM 691 N N . CYS A 1 91 ? 5.322 -8.625 4.800 1.00 58.12 91 CYS A N 1
ATOM 692 C CA . CYS A 1 91 ? 4.144 -7.831 4.448 1.00 58.12 91 CYS A CA 1
ATOM 693 C C . CYS A 1 91 ? 3.373 -8.552 3.354 1.00 58.12 91 CYS A C 1
ATOM 695 O O . CYS A 1 91 ? 3.980 -9.087 2.424 1.00 58.12 91 CYS A O 1
ATOM 697 N N . GLU A 1 92 ? 2.052 -8.576 3.481 1.00 63.38 92 GLU A N 1
ATOM 698 C CA . GLU A 1 92 ? 1.202 -9.467 2.688 1.00 63.38 92 GLU A CA 1
ATOM 699 C C . GLU A 1 92 ? 0.423 -8.704 1.615 1.00 63.38 92 GLU A C 1
ATOM 701 O O . GLU A 1 92 ? 0.281 -9.185 0.487 1.00 63.38 92 GLU A O 1
ATOM 706 N N . GLY A 1 93 ? -0.005 -7.475 1.917 1.00 71.25 93 GLY A N 1
ATOM 707 C CA . GLY A 1 93 ? -0.900 -6.720 1.047 1.00 71.25 93 GLY A CA 1
ATOM 708 C C . GLY A 1 93 ? -0.738 -5.210 1.136 1.00 71.25 93 GLY A C 1
ATOM 709 O O . GLY A 1 93 ? -0.065 -4.667 2.008 1.00 71.25 93 GLY A O 1
ATOM 710 N N . CYS A 1 94 ? -1.360 -4.515 0.193 1.00 74.56 94 CYS A N 1
ATOM 711 C CA . CYS A 1 94 ? -1.521 -3.067 0.222 1.00 74.56 94 CYS A CA 1
ATOM 712 C C . CYS A 1 94 ? -2.871 -2.679 -0.388 1.00 74.56 94 CYS A C 1
ATOM 714 O O . CYS A 1 94 ? -3.430 -3.427 -1.185 1.00 74.56 94 CYS A O 1
ATOM 716 N N . SER A 1 95 ? -3.415 -1.520 -0.037 1.00 73.00 95 SER A N 1
ATOM 717 C CA . SER A 1 95 ? -4.612 -0.973 -0.679 1.00 73.00 95 SER A CA 1
ATOM 718 C C . SER A 1 95 ? -4.414 0.454 -1.129 1.00 73.00 95 SER A C 1
ATOM 720 O O . SER A 1 95 ? -3.811 1.256 -0.410 1.00 73.00 95 SER A O 1
ATOM 722 N N . ALA A 1 96 ? -4.923 0.711 -2.331 1.00 64.88 96 ALA A N 1
ATOM 723 C CA . ALA A 1 96 ? -4.843 1.974 -3.045 1.00 64.88 96 ALA A CA 1
ATOM 724 C C . ALA A 1 96 ? -6.064 2.851 -2.758 1.00 64.88 96 ALA A C 1
ATOM 726 O O . ALA A 1 96 ? -7.179 2.292 -2.661 1.00 64.88 96 ALA A O 1
#

Sequence (96 aa):
MSHSRAQILLSERLNEAIASLDSVPVARVTGRLVKVNGLMMQAVGCRFRLEQRCLVETAEGTMIEAQVVGFDHNVAYLMPIRRLGGAFRGCEGCSA

Foldseek 3Di:
DPPVPVVVVVVVVVVVVVVCVVVDDPDFFKWWWPDDDQFKTKTARDPDDAQDWKWWQFPVRDTFIWGFHDDDDRITIIGTPDDDDDDDDGTTIMTD

pLDDT: mean 82.46, std 11.98, range [49.53, 95.06]

Radius of gyration: 19.45 Å; chains: 1; bounding box: 54×38×36 Å

Organism: NCBI:txid1216006

Secondary structure (DSSP, 8-state):
--HHHHHHHHHHHHHHHHHHHTTS-SS--EEEEEEEETTEEEEESS---TT-EEEEEETTS-EEEEEEEEEETTEEEEEESSPPPS----EEEEE-